Protein AF-A0A2V9DEB0-F1 (afdb_monomer_lite)

Sequence (103 aa):
MSKKRLQMPKFKSESEEADWWASPTGRAYVKQRSAEARSKGTKATGSGLVTKLSNKRSTQIAIRLPGTDLARARKIADRKGIGYQTLLKMLVHEGLAREARRR

pLDDT: mean 84.95, std 14.08, range [36.41, 98.06]

Secondary structure (DSSP, 8-state):
-----PPPPPPSSHHHHHHHHHSHHHHHHHHHHHHHHHHTT------HHHHHHHT-PPPP------HHHHHHHHHHHHHHTS-HHHHHHHHHHHHHHHHHTT-

Foldseek 3Di:
DDDPQDDDDDDPDPVSVVVCCVDPSVVVNVVVVCVVCVVVVNNVPDDPVVVVVVPDDDDDDDDDDDPVVLVVLVVVCVVVVHDSVVSVVVVVVVVVVVVVVVD

Structure (mmCIF, N/CA/C/O backbone):
data_AF-A0A2V9DEB0-F1
#
_entry.id   AF-A0A2V9DEB0-F1
#
loop_
_atom_site.group_PDB
_atom_site.id
_atom_site.type_symbol
_atom_site.label_atom_id
_atom_site.label_alt_id
_atom_site.label_comp_id
_atom_site.label_asym_id
_atom_site.label_entity_id
_atom_site.label_seq_id
_atom_site.pdbx_PDB_ins_code
_atom_site.Cartn_x
_atom_site.Cartn_y
_atom_site.Cartn_z
_atom_site.occupancy
_atom_site.B_iso_or_equiv
_atom_site.auth_seq_id
_atom_site.auth_comp_id
_atom_site.auth_asym_id
_atom_site.auth_atom_id
_atom_site.pdbx_PDB_model_num
ATOM 1 N N . MET A 1 1 ? -6.936 17.020 36.807 1.00 36.41 1 MET A N 1
ATOM 2 C CA . MET A 1 1 ? -8.326 16.714 36.392 1.00 36.41 1 MET A CA 1
ATOM 3 C C . MET A 1 1 ? -8.473 15.205 36.245 1.00 36.41 1 MET A C 1
ATOM 5 O O . MET A 1 1 ? -7.691 14.608 35.511 1.00 36.41 1 MET A O 1
ATOM 9 N N . SER A 1 2 ? -9.390 14.570 36.978 1.00 40.88 2 SER A N 1
ATOM 10 C CA . SER A 1 2 ? -9.590 13.117 36.912 1.00 40.88 2 SER A CA 1
ATOM 11 C C . SER A 1 2 ? -10.184 12.739 35.550 1.00 40.88 2 SER A C 1
ATOM 13 O O . SER A 1 2 ? -11.281 13.157 35.186 1.00 40.88 2 SER A O 1
ATOM 15 N N . LYS A 1 3 ? -9.445 11.967 34.745 1.00 55.72 3 LYS A N 1
ATOM 16 C CA . LYS A 1 3 ? -9.995 11.406 33.503 1.00 55.72 3 LYS A CA 1
ATOM 17 C C . LYS A 1 3 ? -11.015 10.338 33.900 1.00 55.72 3 LYS A C 1
ATOM 19 O O . LYS A 1 3 ? -10.614 9.274 34.373 1.00 55.72 3 LYS A O 1
ATOM 24 N N . LYS A 1 4 ? -12.317 10.611 33.737 1.00 61.53 4 LYS A N 1
ATOM 25 C CA . LYS A 1 4 ? -13.361 9.579 33.868 1.00 61.53 4 LYS A CA 1
ATOM 26 C C . LYS A 1 4 ? -12.978 8.409 32.960 1.00 61.53 4 LYS A C 1
ATOM 28 O O . LYS A 1 4 ? -12.788 8.592 31.760 1.00 61.53 4 LYS A O 1
ATOM 33 N N . ARG A 1 5 ? -12.811 7.219 33.540 1.00 66.25 5 ARG A N 1
ATOM 34 C CA . ARG A 1 5 ? -12.627 5.992 32.765 1.00 66.25 5 ARG A CA 1
ATOM 35 C C . ARG A 1 5 ? -13.962 5.600 32.168 1.00 66.25 5 ARG A C 1
ATOM 37 O O . ARG A 1 5 ? -14.882 5.295 32.923 1.00 66.25 5 ARG A O 1
ATOM 44 N N . LE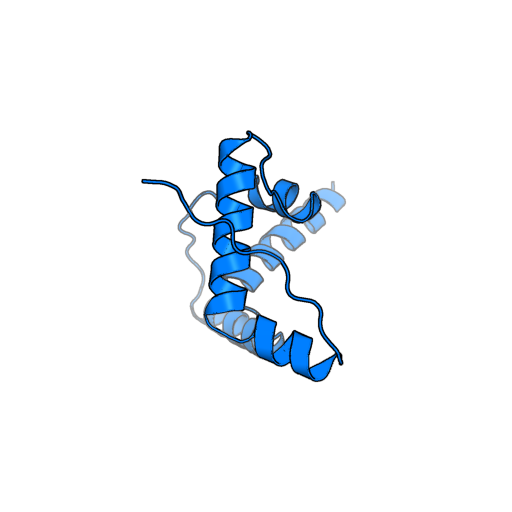U A 1 6 ? -14.073 5.634 30.839 1.00 75.81 6 LEU A N 1
ATOM 45 C CA . LEU A 1 6 ? -15.215 5.019 30.178 1.00 75.81 6 LEU A CA 1
ATOM 46 C C . LEU A 1 6 ? -15.194 3.520 30.510 1.00 75.81 6 LEU A C 1
ATOM 48 O O . LEU A 1 6 ? -14.192 2.838 30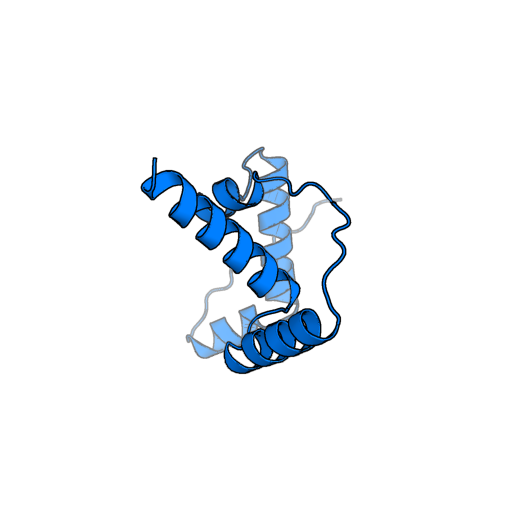.289 1.00 75.81 6 LEU A O 1
ATOM 52 N N . GLN A 1 7 ? -16.283 3.036 31.100 1.00 79.06 7 GLN A N 1
ATOM 53 C CA . GLN A 1 7 ? -16.479 1.626 31.426 1.00 79.06 7 GLN A CA 1
ATOM 54 C C . GLN A 1 7 ? -17.200 0.930 30.275 1.00 79.06 7 GLN A C 1
ATOM 56 O O . GLN A 1 7 ? -17.984 1.563 29.567 1.00 79.06 7 GLN A O 1
ATOM 61 N N . MET A 1 8 ? -16.916 -0.360 30.087 1.00 84.06 8 MET A N 1
ATOM 62 C CA . MET A 1 8 ? -17.615 -1.164 29.086 1.00 84.06 8 MET A CA 1
ATOM 63 C C . MET A 1 8 ? -19.089 -1.314 29.506 1.00 84.06 8 MET A C 1
ATOM 65 O O . MET A 1 8 ? -19.328 -1.723 30.648 1.00 84.06 8 MET A O 1
ATOM 69 N N . PRO A 1 9 ? -20.067 -0.986 28.643 1.00 86.38 9 PRO A N 1
ATOM 70 C CA . PRO A 1 9 ? -21.475 -1.239 28.928 1.00 86.38 9 PRO A CA 1
ATOM 71 C C . PRO A 1 9 ? -21.766 -2.743 28.959 1.00 86.38 9 PRO A C 1
ATOM 73 O O . PRO A 1 9 ? -21.006 -3.548 28.424 1.00 86.38 9 PRO A O 1
ATOM 76 N N . LYS A 1 10 ? -22.894 -3.127 29.559 1.00 90.31 10 LYS A N 1
ATOM 77 C CA . LYS A 1 10 ? -23.477 -4.456 29.346 1.00 90.31 10 LYS A CA 1
ATOM 78 C C . LYS A 1 10 ? -24.500 -4.343 28.221 1.00 90.31 10 LYS A C 1
ATOM 80 O O . LYS A 1 10 ? -25.448 -3.577 28.368 1.00 90.31 10 LYS A O 1
ATOM 85 N N . PHE A 1 11 ? -24.299 -5.088 27.141 1.00 92.00 11 PHE A N 1
ATOM 86 C CA . PHE A 1 11 ? -25.219 -5.123 26.006 1.00 92.00 11 PHE A CA 1
ATOM 87 C C . PHE A 1 11 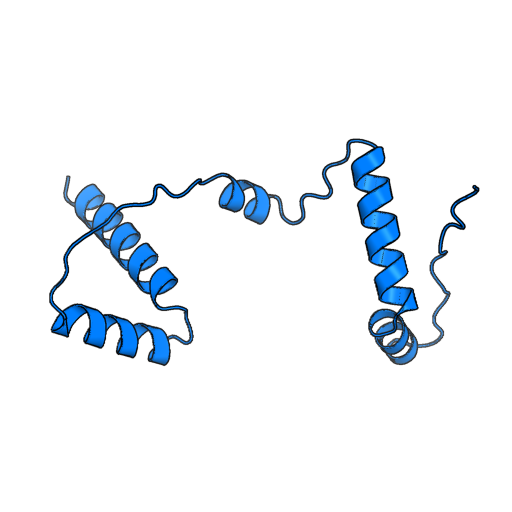? -26.273 -6.209 26.210 1.00 92.00 11 PHE A C 1
ATOM 89 O O . PHE A 1 11 ? -25.979 -7.274 26.756 1.00 92.00 11 PHE A O 1
ATOM 96 N N . LYS A 1 12 ? -27.506 -5.933 25.789 1.00 88.88 12 LYS A N 1
ATOM 97 C CA . LYS A 1 12 ? -28.616 -6.893 25.808 1.00 88.88 12 LYS A CA 1
ATOM 98 C C . LYS A 1 12 ? -28.713 -7.681 24.499 1.00 88.88 12 LYS A C 1
ATOM 100 O O . LYS A 1 12 ? -29.368 -8.717 24.476 1.00 88.88 12 LYS A O 1
ATOM 105 N N . SER A 1 13 ? -28.088 -7.193 23.423 1.00 93.81 13 SER A N 1
ATOM 106 C CA . SER A 1 13 ? -28.063 -7.824 22.097 1.00 93.81 13 SER A CA 1
ATOM 107 C C . SER A 1 13 ? -26.808 -7.442 21.303 1.00 93.81 13 SER A C 1
ATOM 109 O O . SER A 1 13 ? -26.177 -6.425 21.592 1.00 93.81 13 SER A O 1
ATOM 111 N N . GLU A 1 14 ? -26.482 -8.221 20.269 1.00 90.75 14 GLU A N 1
ATOM 112 C CA . GLU A 1 14 ? -25.357 -7.934 19.362 1.00 90.75 14 GLU A CA 1
ATOM 113 C C . GLU A 1 14 ? -25.558 -6.640 18.556 1.00 90.75 14 GLU A C 1
ATOM 115 O O . GLU A 1 14 ? -24.603 -5.912 18.296 1.00 90.75 14 GLU A O 1
ATOM 120 N N . SER A 1 15 ? -26.800 -6.311 18.184 1.00 93.19 15 SER A N 1
ATOM 121 C CA . SER A 1 15 ? -27.103 -5.076 17.451 1.00 93.19 15 SER A CA 1
ATOM 122 C C . SER A 1 15 ? -26.832 -3.831 18.297 1.00 93.19 15 SER A C 1
ATOM 124 O O . SER A 1 15 ? -26.214 -2.885 17.819 1.00 93.19 15 SER A O 1
ATOM 126 N N . GLU A 1 16 ? -27.214 -3.862 19.577 1.00 93.25 16 GLU A N 1
ATOM 127 C CA . GLU A 1 16 ? -26.925 -2.778 20.526 1.00 93.25 16 GLU A CA 1
ATOM 128 C C . GLU A 1 16 ? -25.413 -2.586 20.719 1.00 93.25 16 GLU A C 1
ATOM 130 O O . GLU A 1 16 ? -24.925 -1.457 20.794 1.00 93.25 16 GLU A O 1
ATOM 135 N N . GLU A 1 17 ? -24.660 -3.686 20.763 1.00 92.50 17 GLU A N 1
ATOM 136 C CA . GLU A 1 17 ? -23.202 -3.638 20.799 1.00 92.50 17 GLU A CA 1
ATOM 137 C C . GLU A 1 17 ? -22.629 -2.975 19.535 1.00 92.50 17 GLU A C 1
ATOM 139 O O . GLU A 1 17 ? -21.786 -2.078 19.633 1.00 92.50 17 GLU A O 1
ATOM 144 N N . ALA A 1 18 ? -23.099 -3.373 18.350 1.00 92.06 18 ALA A N 1
ATOM 145 C CA . ALA A 1 18 ? -22.645 -2.815 17.079 1.00 92.06 18 ALA A CA 1
ATOM 146 C C . ALA A 1 18 ? -22.921 -1.304 16.978 1.00 92.06 18 ALA A C 1
ATOM 148 O O . ALA A 1 18 ? -22.018 -0.531 16.636 1.00 92.06 18 ALA A O 1
ATOM 149 N N . ASP A 1 19 ? -24.130 -0.874 17.345 1.00 95.06 19 ASP A N 1
ATOM 150 C CA . ASP A 1 19 ? -24.517 0.538 17.366 1.00 95.06 19 ASP A CA 1
ATOM 151 C C . ASP A 1 19 ? -23.660 1.335 18.354 1.00 95.06 19 ASP A C 1
ATOM 153 O O . ASP A 1 19 ? -23.193 2.443 18.057 1.00 95.06 19 ASP A O 1
ATOM 157 N N . TRP A 1 20 ? -23.371 0.752 19.519 1.00 94.25 20 TRP A N 1
ATOM 158 C CA . TRP A 1 20 ? -22.488 1.372 20.495 1.00 94.25 20 TRP A CA 1
ATOM 159 C C . TRP A 1 20 ? -21.054 1.511 19.971 1.00 94.25 20 TRP A C 1
ATOM 161 O O . TRP A 1 20 ? -20.461 2.586 20.116 1.00 94.25 20 TRP A O 1
ATOM 171 N N . TRP A 1 21 ? -20.499 0.496 19.300 1.00 93.06 21 TRP A N 1
ATOM 172 C CA . TRP A 1 21 ? -19.180 0.585 18.660 1.00 93.06 21 TRP A CA 1
ATOM 173 C C . TRP A 1 21 ? -19.133 1.646 17.552 1.00 93.06 21 TRP A C 1
ATOM 175 O O . TRP A 1 21 ? -18.134 2.365 17.426 1.00 93.06 21 TRP A O 1
ATOM 185 N N . ALA A 1 22 ? -20.216 1.791 16.784 1.00 92.62 22 ALA A N 1
ATOM 186 C CA . ALA A 1 22 ? -20.357 2.803 15.737 1.00 92.62 22 ALA A CA 1
ATOM 187 C C . ALA A 1 22 ? -20.583 4.226 16.285 1.00 92.62 22 ALA A C 1
ATOM 189 O O . ALA A 1 22 ? -20.420 5.214 15.559 1.00 92.62 22 ALA A O 1
ATOM 190 N N . SER A 1 23 ? -20.919 4.370 17.565 1.00 92.62 23 SER A N 1
ATOM 191 C CA . SER A 1 23 ? -21.202 5.659 18.195 1.00 92.62 23 SER A CA 1
ATOM 192 C C . SER A 1 23 ? -19.932 6.460 18.567 1.00 92.62 23 SER A C 1
ATOM 194 O O . SER A 1 23 ? -18.815 5.927 18.635 1.00 92.62 23 SER A O 1
ATOM 196 N N . PRO A 1 24 ? -20.055 7.774 18.857 1.00 91.38 24 PRO A N 1
ATOM 197 C CA . PRO A 1 24 ? -18.948 8.575 19.382 1.00 91.38 24 PRO A CA 1
ATOM 198 C C . PRO A 1 24 ? -18.370 8.057 20.709 1.00 91.38 24 PRO A C 1
ATOM 200 O O . PRO A 1 24 ? -17.169 8.209 20.946 1.00 91.38 24 PRO A O 1
ATOM 203 N N . THR A 1 25 ? -19.192 7.443 21.567 1.00 88.38 25 THR A N 1
ATOM 204 C CA . THR A 1 25 ? -18.765 6.930 22.878 1.00 88.38 25 THR A CA 1
ATOM 205 C C . THR A 1 25 ? -17.920 5.667 22.732 1.00 88.38 25 THR A C 1
ATOM 207 O O . THR A 1 25 ? -16.856 5.591 23.351 1.00 88.38 25 THR A O 1
ATOM 210 N N . GLY A 1 26 ? -18.297 4.746 21.837 1.00 89.62 26 GLY A N 1
ATOM 211 C CA . GLY A 1 26 ? -17.476 3.584 21.473 1.00 89.62 26 GLY A CA 1
ATOM 212 C C . GLY A 1 26 ? -16.107 3.997 20.923 1.00 89.62 26 GLY A C 1
ATOM 213 O O . GLY A 1 26 ? -15.061 3.532 21.389 1.00 89.62 26 GLY A O 1
ATOM 214 N N . ARG A 1 27 ? -16.072 4.990 20.020 1.00 90.25 27 ARG A N 1
ATOM 215 C CA . ARG A 1 27 ? -14.806 5.568 19.521 1.00 90.25 27 ARG A CA 1
ATOM 216 C C . ARG A 1 27 ? -13.952 6.186 20.633 1.00 90.25 27 ARG A C 1
ATOM 218 O O . ARG A 1 27 ? -12.726 6.038 20.620 1.00 90.25 27 ARG A O 1
ATOM 225 N N . ALA A 1 28 ? -14.569 6.892 21.581 1.00 89.06 28 ALA A N 1
ATOM 226 C CA . ALA A 1 28 ? -13.867 7.497 22.713 1.00 89.06 28 ALA A CA 1
ATOM 227 C C . ALA A 1 28 ? -13.272 6.437 23.656 1.00 89.06 2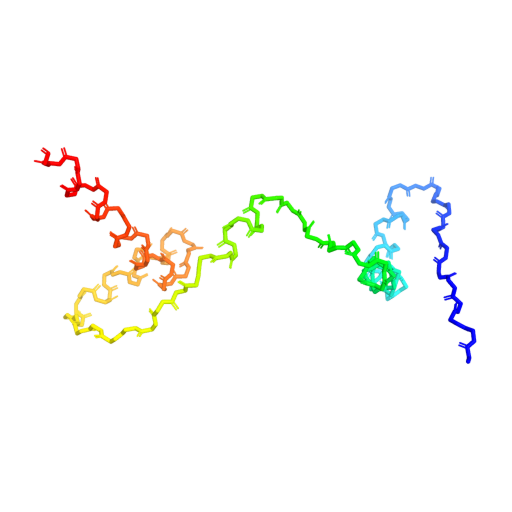8 ALA A C 1
ATOM 229 O O . ALA A 1 28 ? -12.132 6.589 24.101 1.00 89.06 28 ALA A O 1
ATOM 230 N N . TYR A 1 29 ? -13.994 5.337 23.891 1.00 89.69 29 TYR A N 1
ATOM 231 C CA . TYR A 1 29 ? -13.526 4.207 24.693 1.00 89.69 29 TYR A CA 1
ATOM 232 C C . TYR A 1 29 ? -12.248 3.579 24.116 1.00 89.69 29 TYR A C 1
ATOM 234 O O . TYR A 1 29 ? -11.252 3.436 24.830 1.00 89.69 29 TYR A O 1
ATOM 242 N N . VAL A 1 30 ? -12.217 3.290 22.808 1.00 86.94 30 VAL A N 1
ATOM 243 C CA . VAL A 1 30 ? -11.025 2.729 22.138 1.00 86.94 30 VAL A CA 1
ATOM 244 C C . VAL A 1 30 ? -9.825 3.674 22.245 1.00 86.94 30 VAL A C 1
ATOM 246 O O . VAL A 1 30 ? -8.715 3.243 22.573 1.00 86.94 30 VAL A O 1
ATOM 249 N N . LYS A 1 31 ? -10.035 4.980 22.024 1.00 85.38 31 LYS A N 1
ATOM 250 C CA . LYS A 1 31 ? -8.972 5.993 22.156 1.00 85.38 31 LYS A CA 1
ATOM 251 C C . LYS A 1 31 ? -8.410 6.047 23.574 1.00 85.38 31 LYS A C 1
ATOM 253 O O . LYS A 1 31 ? -7.190 6.079 23.740 1.00 85.38 31 LYS A O 1
ATOM 258 N N . GLN A 1 32 ? -9.276 6.023 24.586 1.00 85.75 32 GLN A N 1
ATOM 259 C CA . GLN A 1 32 ? -8.850 6.004 25.981 1.00 85.75 32 GLN A CA 1
ATOM 260 C C . GLN A 1 32 ? -8.023 4.753 26.301 1.00 85.75 32 GLN A C 1
ATOM 262 O O . GLN A 1 32 ? -6.930 4.876 26.852 1.00 85.75 32 GLN A O 1
ATOM 267 N N . ARG A 1 33 ? -8.491 3.563 25.909 1.00 82.44 33 ARG A N 1
ATOM 268 C CA . ARG A 1 33 ? -7.769 2.302 26.145 1.00 82.44 33 ARG A CA 1
ATOM 269 C C . ARG A 1 33 ? -6.407 2.273 25.451 1.00 82.44 33 ARG A C 1
ATOM 271 O O . ARG A 1 33 ? -5.422 1.853 26.054 1.00 82.44 33 ARG A O 1
ATOM 278 N N . SER A 1 34 ? -6.326 2.785 24.222 1.00 77.81 34 SER A N 1
ATOM 279 C CA . SER A 1 34 ? -5.061 2.925 23.491 1.00 77.81 34 SER A CA 1
ATOM 280 C C . SER A 1 34 ? -4.081 3.875 24.197 1.00 77.81 34 SER A C 1
ATOM 282 O O . SER A 1 34 ? -2.888 3.578 24.301 1.00 77.81 34 SER A O 1
ATOM 284 N N . ALA A 1 35 ? -4.574 4.999 24.728 1.00 81.56 35 ALA A N 1
ATOM 285 C CA . ALA A 1 35 ? -3.762 5.948 25.486 1.00 81.56 35 ALA A CA 1
ATOM 286 C C . ALA A 1 35 ? -3.266 5.360 26.820 1.00 81.56 35 ALA A C 1
ATOM 288 O O . ALA A 1 35 ? -2.100 5.535 27.172 1.00 81.56 35 ALA A O 1
ATOM 289 N N . GLU A 1 36 ? -4.122 4.624 27.534 1.00 80.19 36 GLU A N 1
ATOM 290 C CA . GLU A 1 36 ? -3.758 3.926 28.772 1.00 80.19 36 GLU A CA 1
ATOM 291 C C . GLU A 1 36 ? -2.687 2.855 28.522 1.00 80.19 36 GLU A C 1
ATOM 293 O O . GLU A 1 36 ? -1.697 2.805 29.252 1.00 80.19 36 GLU A O 1
ATOM 298 N N . ALA A 1 37 ? -2.822 2.053 27.460 1.00 72.62 37 ALA A N 1
ATOM 299 C CA . ALA A 1 37 ? -1.807 1.072 27.071 1.00 72.62 37 ALA A CA 1
ATOM 300 C C . ALA A 1 37 ? -0.453 1.740 26.780 1.00 72.62 37 ALA A C 1
ATOM 302 O O . ALA A 1 37 ? 0.566 1.333 27.340 1.00 72.62 37 ALA A O 1
ATOM 303 N N . ARG A 1 38 ? -0.452 2.839 26.007 1.00 71.38 38 ARG A N 1
ATOM 304 C CA . ARG A 1 38 ? 0.757 3.644 25.756 1.00 71.38 38 ARG A CA 1
ATOM 305 C C . ARG A 1 38 ? 1.401 4.159 27.042 1.00 71.38 38 ARG A C 1
ATOM 307 O O . ARG A 1 38 ? 2.616 4.059 27.173 1.00 71.38 38 ARG A O 1
ATOM 314 N N . SER A 1 39 ? 0.615 4.685 27.987 1.00 73.56 39 SER A N 1
ATOM 315 C CA . SER A 1 39 ? 1.150 5.194 29.262 1.00 73.56 39 SER A CA 1
ATOM 316 C C . SER A 1 39 ? 1.765 4.108 30.146 1.00 73.56 39 SER A C 1
ATOM 318 O O . SER A 1 39 ? 2.671 4.395 30.918 1.00 73.56 39 SER A O 1
ATOM 320 N N . LYS A 1 40 ? 1.315 2.856 30.007 1.00 72.00 40 LYS A N 1
ATOM 321 C CA . LYS A 1 40 ? 1.844 1.699 30.740 1.00 72.00 40 LYS A CA 1
ATOM 322 C C . LYS A 1 40 ? 3.073 1.074 30.069 1.00 72.00 40 LYS A C 1
ATOM 324 O O . LYS A 1 40 ? 3.496 -0.007 30.461 1.00 72.00 40 LYS A O 1
ATOM 329 N N . GLY A 1 41 ? 3.613 1.697 29.017 1.00 60.38 41 GLY A N 1
ATOM 330 C CA . GLY A 1 41 ? 4.740 1.163 28.245 1.00 60.38 41 GLY A CA 1
ATOM 331 C C . GLY A 1 41 ? 4.392 -0.072 27.406 1.00 60.38 41 GLY A C 1
ATOM 332 O O . GLY A 1 41 ? 5.217 -0.543 26.623 1.00 60.38 41 GLY A O 1
ATOM 333 N N . THR A 1 42 ? 3.160 -0.576 27.501 1.00 60.22 42 THR A N 1
ATOM 334 C CA . THR A 1 42 ? 2.653 -1.628 26.632 1.00 60.22 42 THR A CA 1
ATOM 335 C C . THR A 1 42 ? 2.407 -0.997 25.270 1.00 60.22 42 THR A C 1
ATOM 337 O O . THR A 1 42 ? 1.409 -0.307 25.047 1.00 60.22 42 THR A O 1
ATOM 340 N N . LYS A 1 43 ? 3.334 -1.198 24.328 1.00 59.31 43 LYS A N 1
ATOM 341 C CA . LYS A 1 43 ? 3.034 -0.908 22.929 1.00 59.31 43 LYS A CA 1
ATOM 342 C C . LYS A 1 43 ? 1.811 -1.756 22.596 1.00 59.31 43 LYS A C 1
ATOM 344 O O . LYS A 1 43 ? 1.912 -2.974 22.514 1.00 59.31 43 LYS A O 1
ATOM 349 N N . ALA A 1 44 ? 0.656 -1.121 22.417 1.00 55.75 44 ALA A N 1
ATOM 350 C CA . ALA A 1 44 ? -0.483 -1.720 21.734 1.00 55.75 44 ALA A CA 1
ATOM 351 C C . ALA A 1 44 ? -0.112 -1.868 20.249 1.00 55.75 44 ALA A C 1
ATOM 353 O O . ALA A 1 44 ? -0.711 -1.272 19.360 1.00 55.75 44 ALA A O 1
ATOM 354 N N . THR A 1 45 ? 0.983 -2.572 19.983 1.00 56.19 45 THR A N 1
ATOM 355 C CA . THR A 1 45 ? 1.279 -3.134 18.685 1.00 56.19 45 THR A CA 1
ATOM 356 C C . THR A 1 45 ? 0.174 -4.139 18.458 1.00 56.19 45 THR A C 1
ATOM 358 O O . THR A 1 45 ? -0.036 -5.000 19.308 1.00 56.19 45 THR A O 1
ATOM 361 N N . GLY A 1 46 ? -0.587 -3.963 17.379 1.00 64.00 46 GLY A N 1
ATOM 362 C CA . GLY A 1 46 ? -1.578 -4.941 16.953 1.00 64.00 46 GLY A CA 1
ATOM 363 C C . GLY A 1 46 ? -0.900 -6.269 16.611 1.00 64.00 46 GLY A C 1
ATOM 364 O O . GLY A 1 46 ? -0.027 -6.757 17.322 1.00 64.00 46 GLY A O 1
ATOM 365 N N . SER A 1 47 ? -1.250 -6.873 15.482 1.00 73.19 47 SER A N 1
ATOM 366 C CA . SER A 1 47 ? -0.582 -8.111 15.075 1.00 73.19 47 SER A CA 1
ATOM 367 C C . SER A 1 47 ? 0.953 -7.967 15.080 1.00 73.19 47 SER A C 1
ATOM 369 O O . SER A 1 47 ? 1.521 -7.016 14.528 1.00 73.19 47 SER A O 1
ATOM 371 N N . GLY A 1 48 ? 1.646 -8.936 15.688 1.00 70.75 48 GLY A N 1
ATOM 372 C CA . GLY A 1 48 ? 3.108 -9.011 15.653 1.00 70.75 48 GLY A CA 1
ATOM 373 C C . GLY A 1 48 ? 3.647 -9.042 14.217 1.00 70.75 48 GLY A C 1
ATOM 374 O O . GLY A 1 48 ? 4.725 -8.516 13.950 1.00 70.75 48 GLY A O 1
ATOM 375 N N . LEU A 1 49 ? 2.861 -9.565 13.269 1.00 68.12 49 LEU A N 1
ATOM 376 C CA . LEU A 1 49 ? 3.162 -9.525 11.838 1.00 68.12 49 LEU A CA 1
ATOM 377 C C . LEU A 1 49 ? 3.103 -8.100 11.275 1.00 68.12 49 LEU A C 1
ATOM 379 O O . LEU A 1 49 ? 4.014 -7.704 10.551 1.00 68.12 49 LEU A O 1
ATOM 383 N N . VAL A 1 50 ? 2.101 -7.302 11.660 1.00 69.31 50 VAL A N 1
ATOM 384 C CA . VAL A 1 50 ? 2.011 -5.880 11.274 1.00 69.31 50 VAL A CA 1
ATOM 385 C C . VAL A 1 50 ? 3.221 -5.115 11.800 1.00 69.31 50 VAL A C 1
ATOM 387 O O . VAL A 1 50 ? 3.819 -4.344 11.059 1.00 69.31 50 VAL A O 1
ATOM 390 N N . THR A 1 51 ? 3.644 -5.400 13.032 1.00 68.75 51 THR A N 1
ATOM 391 C CA . THR A 1 51 ? 4.836 -4.785 13.640 1.00 68.75 51 THR A CA 1
ATOM 392 C C . THR A 1 51 ? 6.124 -5.165 12.902 1.00 68.75 51 THR A C 1
ATOM 394 O O . THR A 1 51 ? 6.970 -4.317 12.619 1.00 68.75 51 THR A O 1
ATOM 397 N N . LYS A 1 52 ? 6.279 -6.446 12.542 1.00 68.56 52 LYS A N 1
ATOM 398 C CA . LYS A 1 52 ? 7.425 -6.922 11.750 1.00 68.56 52 LYS A CA 1
ATOM 399 C C . LYS A 1 52 ? 7.441 -6.310 10.347 1.00 68.56 52 LYS A C 1
ATOM 401 O O . LYS A 1 52 ? 8.514 -5.997 9.835 1.00 68.56 52 LYS A O 1
ATOM 406 N N . LEU A 1 53 ? 6.271 -6.107 9.740 1.00 67.88 53 LEU A N 1
ATOM 407 C CA . LEU A 1 53 ? 6.148 -5.507 8.414 1.00 67.88 53 LEU A CA 1
ATOM 408 C C . LEU A 1 53 ? 6.379 -3.988 8.440 1.00 67.88 53 LEU A C 1
ATOM 410 O O . LEU A 1 53 ? 7.036 -3.462 7.544 1.00 67.88 53 LEU A O 1
ATOM 414 N N . SER A 1 54 ? 5.922 -3.292 9.487 1.00 64.38 54 SER A N 1
ATOM 415 C CA . SER A 1 54 ? 6.095 -1.841 9.644 1.00 64.38 54 SER A CA 1
ATOM 416 C C . SER A 1 54 ? 7.546 -1.416 9.869 1.00 64.38 54 SER A C 1
ATOM 418 O O . SER A 1 54 ? 7.898 -0.270 9.606 1.00 64.38 54 SER A O 1
ATOM 420 N N . ASN A 1 55 ? 8.406 -2.327 10.332 1.00 61.16 55 ASN A N 1
ATOM 421 C CA . ASN A 1 55 ? 9.814 -2.027 10.602 1.00 61.16 55 ASN A CA 1
ATOM 422 C C . ASN A 1 55 ? 10.688 -1.965 9.336 1.00 61.16 55 ASN A C 1
ATOM 424 O O . ASN A 1 55 ? 11.847 -1.555 9.414 1.00 61.16 55 ASN A O 1
ATOM 428 N N . LYS A 1 56 ? 10.159 -2.332 8.161 1.00 69.69 56 LYS A N 1
ATOM 429 C CA . LYS A 1 56 ? 10.886 -2.232 6.889 1.00 69.69 56 LYS A CA 1
ATOM 430 C C . LYS A 1 56 ? 10.765 -0.816 6.324 1.00 69.69 56 LYS A C 1
ATOM 432 O O . LYS A 1 56 ? 9.857 -0.517 5.549 1.00 69.69 56 LYS A O 1
ATOM 437 N N . ARG A 1 57 ? 11.680 0.074 6.722 1.00 76.00 57 ARG A N 1
ATOM 438 C CA . ARG A 1 57 ? 11.754 1.429 6.149 1.00 76.00 57 ARG A CA 1
ATOM 439 C C . ARG A 1 57 ? 12.031 1.334 4.648 1.00 76.00 57 ARG A C 1
ATOM 441 O O . ARG A 1 57 ? 12.929 0.613 4.226 1.00 76.00 57 ARG A O 1
ATOM 448 N N . SER A 1 58 ? 11.243 2.050 3.851 1.00 81.62 58 SER A N 1
ATOM 449 C CA . SER A 1 58 ? 11.486 2.190 2.414 1.00 81.62 58 SER A CA 1
ATOM 450 C C . SER A 1 58 ? 12.440 3.357 2.172 1.00 81.62 58 SER A C 1
ATOM 452 O O . SER A 1 58 ? 12.233 4.431 2.732 1.00 81.62 58 SER A O 1
ATOM 454 N N . THR A 1 59 ? 13.441 3.168 1.316 1.00 88.38 59 THR A N 1
ATOM 455 C CA . THR A 1 59 ? 14.275 4.266 0.810 1.00 88.38 59 THR A CA 1
ATOM 456 C C . THR A 1 59 ? 13.595 4.887 -0.404 1.00 88.38 59 THR A C 1
ATOM 458 O O . THR A 1 59 ? 13.179 4.169 -1.316 1.00 88.38 59 THR A O 1
ATOM 461 N N . GLN A 1 60 ? 13.462 6.213 -0.421 1.00 89.81 60 GLN A N 1
ATOM 462 C CA . GLN A 1 60 ? 12.940 6.926 -1.582 1.00 89.81 60 GLN A CA 1
ATOM 463 C C . GLN A 1 60 ? 14.019 6.999 -2.662 1.00 89.81 60 GLN A C 1
ATOM 465 O O . GLN A 1 60 ? 15.114 7.498 -2.422 1.00 89.81 60 GLN A O 1
ATOM 470 N N . ILE A 1 61 ? 13.691 6.504 -3.851 1.00 92.00 61 ILE A N 1
ATOM 471 C CA . ILE A 1 61 ? 14.559 6.533 -5.027 1.00 92.00 61 ILE A CA 1
ATOM 472 C C . ILE A 1 61 ? 13.769 7.063 -6.222 1.00 92.00 61 ILE A C 1
ATOM 474 O O . ILE A 1 61 ? 12.557 6.854 -6.310 1.00 92.00 61 ILE A O 1
ATOM 478 N N . ALA A 1 62 ? 14.452 7.733 -7.147 1.00 93.81 62 ALA A N 1
ATOM 479 C CA . ALA A 1 62 ? 13.892 8.120 -8.436 1.00 93.81 62 ALA A CA 1
ATOM 480 C C . ALA A 1 62 ? 14.411 7.160 -9.514 1.00 93.81 62 ALA A C 1
ATOM 482 O O . ALA A 1 62 ? 15.618 7.024 -9.692 1.00 93.81 62 ALA A O 1
ATOM 483 N N . ILE A 1 63 ? 13.502 6.497 -10.229 1.00 91.69 63 ILE A N 1
ATOM 484 C CA . ILE A 1 63 ? 13.820 5.623 -11.366 1.00 91.69 63 ILE A CA 1
ATOM 485 C C . ILE A 1 63 ? 13.076 6.165 -12.584 1.00 91.69 63 ILE A C 1
ATOM 487 O O . ILE A 1 63 ? 11.882 6.457 -12.502 1.00 91.69 63 ILE A O 1
ATOM 491 N N . ARG A 1 64 ? 13.772 6.293 -13.717 1.00 95.81 64 ARG A N 1
ATOM 492 C CA . ARG A 1 64 ? 13.145 6.629 -14.999 1.00 95.81 64 ARG A CA 1
ATOM 493 C C . ARG A 1 64 ? 12.617 5.356 -15.647 1.00 95.81 64 ARG A C 1
ATOM 495 O O . ARG A 1 64 ? 13.354 4.387 -15.786 1.00 95.81 64 ARG A O 1
ATOM 502 N N . LEU A 1 65 ? 11.353 5.377 -16.049 1.00 94.31 65 LEU A N 1
ATOM 503 C CA . LEU A 1 65 ? 10.695 4.286 -16.760 1.00 94.31 65 LEU A CA 1
ATOM 504 C C . LEU A 1 65 ? 9.985 4.852 -17.994 1.00 94.31 65 LEU A C 1
ATOM 506 O O . LEU A 1 65 ? 9.497 5.987 -17.932 1.00 94.31 65 LEU A O 1
ATOM 510 N N . PRO A 1 66 ? 9.888 4.088 -19.094 1.00 97.62 66 PRO A N 1
ATOM 511 C CA . PRO A 1 66 ? 9.089 4.481 -20.247 1.00 97.62 66 PRO A CA 1
ATOM 512 C C . PRO A 1 66 ? 7.630 4.749 -19.857 1.00 97.62 66 PRO A C 1
ATOM 514 O O . PRO A 1 66 ? 7.025 3.991 -19.096 1.00 97.62 66 PRO A O 1
ATOM 517 N N . GLY A 1 67 ? 7.029 5.804 -20.414 1.00 97.06 67 GLY A N 1
ATOM 518 C CA . GLY A 1 67 ? 5.633 6.161 -20.126 1.00 97.06 67 GLY A CA 1
ATOM 519 C C . GLY A 1 67 ? 4.635 5.049 -20.471 1.00 97.06 67 GLY A C 1
ATOM 520 O O . GLY A 1 67 ? 3.644 4.852 -19.768 1.00 97.06 67 GLY A O 1
ATOM 521 N N . THR A 1 68 ? 4.934 4.266 -21.508 1.00 97.62 68 THR A N 1
ATOM 522 C CA . THR A 1 68 ? 4.160 3.087 -21.920 1.00 97.62 68 THR A CA 1
ATOM 523 C C . THR A 1 68 ? 4.119 2.005 -20.839 1.00 97.62 68 THR A C 1
ATOM 525 O O . THR A 1 68 ? 3.064 1.412 -20.600 1.00 97.62 68 THR A O 1
ATOM 528 N N . ASP A 1 69 ? 5.229 1.787 -20.133 1.00 96.44 69 ASP A N 1
ATOM 529 C CA . ASP A 1 69 ? 5.315 0.813 -19.044 1.00 96.44 69 ASP A CA 1
ATOM 530 C C . ASP A 1 69 ? 4.578 1.303 -17.798 1.00 96.44 69 ASP A C 1
ATOM 532 O O . ASP A 1 69 ? 3.854 0.527 -17.169 1.00 96.44 69 ASP A O 1
ATOM 536 N N . LEU A 1 70 ? 4.676 2.601 -17.484 1.00 96.12 70 LEU A N 1
ATOM 537 C CA . LEU A 1 70 ? 3.906 3.224 -16.401 1.00 96.12 70 LEU A CA 1
ATOM 538 C C . LEU A 1 70 ? 2.394 3.057 -16.642 1.00 96.12 70 LEU A C 1
ATOM 540 O O . LEU A 1 70 ? 1.658 2.644 -15.742 1.00 96.12 70 LEU A O 1
ATOM 544 N N . ALA A 1 71 ? 1.934 3.306 -17.873 1.00 97.44 71 ALA A N 1
ATOM 545 C CA . ALA A 1 71 ? 0.534 3.133 -18.259 1.00 97.44 71 ALA A CA 1
ATOM 546 C C . ALA A 1 71 ? 0.079 1.667 -18.152 1.00 97.44 71 ALA A C 1
ATOM 548 O O . ALA A 1 71 ? -1.016 1.381 -17.658 1.00 97.44 71 ALA A O 1
ATOM 549 N N . ARG A 1 72 ? 0.927 0.718 -18.568 1.00 97.44 72 ARG A N 1
ATOM 550 C CA . ARG A 1 72 ? 0.648 -0.720 -18.436 1.00 97.44 72 ARG A CA 1
ATOM 551 C C . ARG A 1 72 ? 0.558 -1.142 -16.972 1.00 97.44 72 ARG A C 1
ATOM 553 O O . ARG A 1 72 ? -0.390 -1.830 -16.596 1.00 97.44 72 ARG A O 1
ATOM 560 N N . ALA A 1 73 ? 1.506 -0.711 -16.144 1.00 96.88 73 ALA A N 1
ATOM 561 C CA . ALA A 1 73 ? 1.490 -0.975 -14.713 1.00 96.88 73 ALA A CA 1
ATOM 562 C C . ALA A 1 73 ? 0.223 -0.399 -14.064 1.00 96.88 73 ALA A C 1
ATOM 564 O O . ALA A 1 73 ? -0.425 -1.091 -13.282 1.00 96.88 73 ALA A O 1
ATOM 565 N N . ARG A 1 74 ? -0.216 0.805 -14.453 1.00 97.62 74 ARG A N 1
ATOM 566 C CA . ARG A 1 74 ? -1.471 1.371 -13.942 1.00 97.62 74 ARG A CA 1
ATOM 567 C C . ARG A 1 74 ? -2.681 0.484 -14.243 1.00 97.62 74 ARG A C 1
ATOM 569 O O . ARG A 1 74 ? -3.379 0.102 -13.310 1.00 97.62 74 ARG A O 1
ATOM 576 N N . LYS A 1 75 ? -2.851 0.049 -15.496 1.00 98.06 75 LYS A N 1
ATOM 577 C CA . LYS A 1 75 ? -3.940 -0.868 -15.886 1.00 98.06 75 LYS A CA 1
ATOM 578 C C . LYS A 1 75 ? -3.920 -2.182 -15.097 1.00 98.06 75 LYS A C 1
ATOM 580 O O . LYS A 1 75 ? -4.967 -2.707 -14.727 1.00 98.06 75 LYS A O 1
ATOM 585 N N . ILE A 1 76 ? -2.731 -2.734 -14.836 1.00 97.88 76 ILE A N 1
ATOM 586 C CA . ILE A 1 76 ? -2.588 -3.963 -14.040 1.00 97.88 76 ILE A CA 1
ATOM 587 C C . ILE A 1 76 ? -2.998 -3.721 -12.584 1.00 97.88 76 ILE A C 1
ATOM 589 O O . ILE A 1 76 ? -3.648 -4.586 -11.998 1.00 97.88 76 ILE A O 1
ATOM 593 N N . ALA A 1 77 ? -2.619 -2.577 -12.012 1.00 97.94 77 ALA A N 1
ATOM 594 C CA . ALA A 1 77 ? -2.943 -2.212 -10.637 1.00 97.94 77 ALA A CA 1
ATOM 595 C C . ALA A 1 77 ? -4.459 -2.052 -10.463 1.00 97.94 77 ALA A C 1
ATOM 597 O O . ALA A 1 77 ? -5.030 -2.667 -9.562 1.00 97.94 77 ALA A O 1
ATOM 598 N N . ASP A 1 78 ? -5.101 -1.340 -11.394 1.00 97.81 78 ASP A N 1
ATOM 599 C CA . ASP A 1 78 ? -6.548 -1.120 -11.401 1.00 97.81 78 ASP A CA 1
ATOM 600 C C . ASP A 1 78 ? -7.305 -2.458 -11.502 1.00 97.81 78 ASP A C 1
ATOM 602 O O . ASP A 1 78 ? -8.170 -2.745 -10.679 1.00 97.81 78 ASP A O 1
ATOM 606 N N . 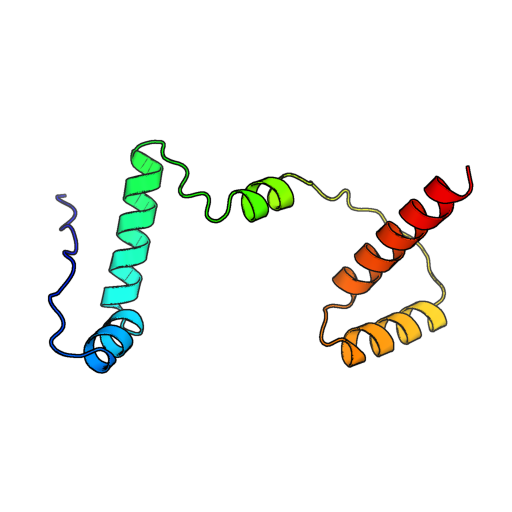ARG A 1 79 ? -6.902 -3.352 -12.420 1.00 97.75 79 ARG A N 1
ATOM 607 C CA . ARG A 1 79 ? -7.489 -4.703 -12.548 1.00 97.75 79 ARG A CA 1
ATOM 608 C C . ARG A 1 79 ? -7.316 -5.563 -11.290 1.00 97.75 79 ARG A C 1
ATOM 610 O O . ARG A 1 79 ? -8.140 -6.432 -11.028 1.00 97.75 79 ARG A O 1
ATOM 617 N N . LYS A 1 80 ? -6.232 -5.367 -10.536 1.00 96.38 80 LYS A N 1
ATOM 618 C CA . LYS A 1 80 ? -5.963 -6.084 -9.279 1.00 96.38 80 LYS A CA 1
ATOM 619 C C . LYS A 1 80 ? -6.622 -5.425 -8.062 1.00 96.38 80 LYS A C 1
ATOM 621 O O . LYS A 1 80 ? -6.526 -5.987 -6.976 1.00 96.38 80 LYS A O 1
ATOM 626 N N . GLY A 1 81 ? -7.236 -4.249 -8.212 1.00 96.69 81 GLY A N 1
ATOM 627 C CA . GLY A 1 81 ? -7.796 -3.487 -7.095 1.00 96.69 81 GLY A CA 1
ATOM 628 C C . GLY A 1 81 ? -6.742 -3.008 -6.091 1.00 96.69 81 GLY A C 1
ATOM 629 O O . GLY A 1 81 ? -7.050 -2.835 -4.915 1.00 96.69 81 GLY A O 1
ATOM 630 N N . ILE A 1 82 ? -5.488 -2.821 -6.522 1.00 97.00 82 ILE A N 1
ATOM 631 C CA . ILE A 1 82 ? -4.386 -2.375 -5.655 1.00 97.00 82 ILE A CA 1
ATOM 632 C C . ILE A 1 82 ? -3.815 -1.040 -6.125 1.00 97.00 82 ILE A C 1
ATOM 634 O O . ILE A 1 82 ? -3.888 -0.679 -7.295 1.00 97.00 82 ILE A O 1
ATOM 638 N N . GLY A 1 83 ? -3.182 -0.308 -5.208 1.00 94.81 83 GLY A N 1
ATOM 639 C CA . GLY A 1 83 ? -2.513 0.945 -5.541 1.00 94.81 83 GLY A CA 1
ATOM 640 C C . GLY A 1 83 ? -1.354 0.755 -6.526 1.00 94.81 83 GLY A C 1
ATOM 641 O O . GLY A 1 83 ? -0.586 -0.204 -6.436 1.00 94.81 83 GLY A O 1
ATOM 642 N N . TYR A 1 84 ? -1.172 1.728 -7.421 1.00 95.62 84 TYR A N 1
ATOM 643 C CA . TYR A 1 84 ? -0.087 1.744 -8.407 1.00 95.62 84 TYR A CA 1
ATOM 644 C C . TYR A 1 84 ? 1.306 1.541 -7.783 1.00 95.62 84 TYR A C 1
ATOM 646 O O . TYR A 1 84 ? 2.078 0.689 -8.219 1.00 95.62 84 TYR A O 1
ATOM 654 N N . GLN A 1 85 ? 1.608 2.274 -6.705 1.00 93.44 85 GLN A N 1
ATOM 655 C CA . GLN A 1 85 ? 2.879 2.132 -5.988 1.00 93.44 85 GLN A CA 1
ATOM 656 C C . GLN A 1 85 ? 3.041 0.744 -5.350 1.00 93.44 85 GLN A C 1
ATOM 658 O O . GLN A 1 85 ? 4.154 0.227 -5.286 1.00 93.44 85 GLN A O 1
ATOM 663 N N . THR A 1 86 ? 1.946 0.128 -4.895 1.00 95.12 86 THR A N 1
ATOM 664 C CA . THR A 1 86 ? 1.957 -1.230 -4.333 1.00 95.12 86 THR A CA 1
ATOM 665 C C . THR A 1 86 ? 2.321 -2.252 -5.401 1.00 95.12 86 THR A C 1
ATOM 667 O O . THR A 1 86 ? 3.190 -3.089 -5.160 1.00 95.12 86 THR A O 1
ATOM 670 N N . LEU A 1 87 ? 1.734 -2.143 -6.599 1.00 96.75 87 LEU A N 1
ATOM 671 C CA . LEU A 1 87 ? 2.094 -3.003 -7.726 1.00 96.75 87 LEU A CA 1
ATOM 672 C C . LEU A 1 87 ? 3.581 -2.870 -8.076 1.00 96.75 87 LEU A C 1
ATOM 674 O O . LEU A 1 87 ? 4.256 -3.886 -8.207 1.00 96.75 87 LEU A O 1
ATOM 678 N N . LEU A 1 88 ? 4.104 -1.645 -8.201 1.00 95.62 88 LEU A N 1
ATOM 679 C CA . LEU A 1 88 ? 5.519 -1.442 -8.532 1.00 95.62 88 LEU A CA 1
ATOM 680 C C . LEU A 1 88 ? 6.452 -2.086 -7.500 1.00 95.62 88 LEU A C 1
ATOM 682 O O . LEU A 1 88 ? 7.392 -2.786 -7.870 1.00 95.62 88 LEU A O 1
ATOM 686 N N . LYS A 1 89 ? 6.174 -1.898 -6.204 1.00 93.81 89 LYS A N 1
ATOM 687 C CA . LYS A 1 89 ? 6.958 -2.520 -5.124 1.00 93.81 89 LYS A CA 1
ATOM 688 C C . LYS A 1 89 ? 6.923 -4.046 -5.204 1.00 93.81 89 LYS A C 1
ATOM 690 O O . LYS A 1 89 ? 7.955 -4.688 -5.027 1.00 93.81 89 LYS A O 1
ATOM 695 N N . MET A 1 90 ? 5.752 -4.614 -5.489 1.00 95.12 90 MET A N 1
ATOM 696 C CA . MET A 1 90 ? 5.571 -6.057 -5.639 1.00 95.12 90 MET A CA 1
ATOM 697 C C . MET A 1 90 ? 6.376 -6.603 -6.825 1.00 95.12 90 MET A C 1
ATOM 699 O O . MET A 1 90 ? 7.122 -7.560 -6.650 1.00 95.12 90 MET A O 1
ATOM 703 N N . LEU A 1 91 ? 6.310 -5.952 -7.993 1.00 95.81 91 LEU A N 1
ATOM 704 C CA . LEU A 1 91 ? 7.065 -6.361 -9.184 1.00 95.81 91 LEU A CA 1
ATOM 705 C C . LEU A 1 91 ? 8.581 -6.335 -8.953 1.00 95.81 91 LEU A C 1
ATOM 707 O O . LEU A 1 91 ? 9.275 -7.266 -9.354 1.00 95.81 91 LEU A O 1
ATOM 711 N N . VAL A 1 92 ? 9.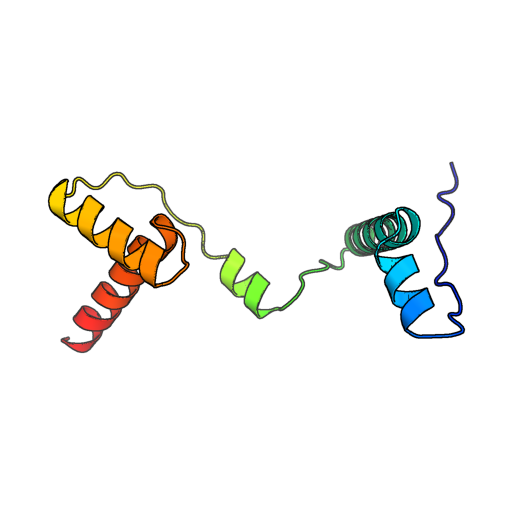097 -5.305 -8.271 1.00 94.94 92 VAL A N 1
ATOM 712 C CA . VAL A 1 92 ? 10.522 -5.236 -7.901 1.00 94.94 92 VAL A CA 1
ATOM 713 C C . VAL A 1 92 ? 10.891 -6.385 -6.963 1.00 94.94 92 VAL A C 1
ATOM 715 O O . VAL A 1 92 ? 11.897 -7.055 -7.182 1.00 94.94 92 VAL A O 1
ATOM 718 N N . HIS A 1 93 ? 10.071 -6.653 -5.944 1.00 94.25 93 HIS A N 1
ATOM 719 C CA . HIS A 1 93 ? 10.327 -7.739 -4.998 1.00 94.25 93 HIS A CA 1
ATOM 720 C C . HIS A 1 93 ? 10.344 -9.115 -5.682 1.00 94.25 93 HIS A C 1
ATOM 722 O O . HIS A 1 93 ? 11.267 -9.901 -5.473 1.00 94.25 93 HIS A O 1
ATOM 728 N N . GLU A 1 94 ? 9.363 -9.386 -6.545 1.00 95.56 94 GLU A N 1
ATOM 729 C CA . GLU A 1 94 ? 9.293 -10.620 -7.331 1.00 95.56 94 GLU A CA 1
ATOM 730 C C . GLU A 1 94 ? 10.457 -10.748 -8.319 1.00 95.56 94 GLU A C 1
ATOM 732 O O . GLU A 1 94 ? 10.993 -11.843 -8.497 1.00 95.56 94 GLU A O 1
ATOM 737 N N . GLY A 1 95 ? 10.859 -9.645 -8.959 1.00 96.06 95 GLY A N 1
ATOM 738 C CA . GLY A 1 95 ? 12.024 -9.592 -9.840 1.00 96.06 95 GLY A CA 1
ATOM 739 C C . GLY A 1 95 ? 13.300 -10.006 -9.110 1.00 96.06 95 GLY A C 1
ATOM 740 O O . GLY A 1 95 ? 13.981 -10.930 -9.546 1.00 96.06 95 GLY A O 1
ATOM 741 N N . LEU A 1 96 ? 13.563 -9.409 -7.945 1.00 96.06 96 LEU A N 1
ATOM 742 C CA . LEU A 1 96 ? 14.718 -9.755 -7.109 1.00 96.06 96 LEU A CA 1
ATOM 743 C C . LEU A 1 96 ? 14.688 -11.221 -6.654 1.00 96.06 96 LEU A C 1
ATOM 745 O O . LEU A 1 96 ? 15.699 -11.912 -6.746 1.00 96.06 96 LEU A O 1
ATOM 749 N N . ALA A 1 97 ? 13.531 -11.724 -6.213 1.00 95.44 97 ALA A N 1
ATOM 750 C CA . ALA A 1 97 ? 13.379 -13.121 -5.801 1.00 95.44 97 ALA A CA 1
ATOM 751 C C . ALA A 1 97 ? 13.558 -14.114 -6.964 1.00 95.44 97 ALA A C 1
ATOM 753 O O . ALA A 1 97 ? 13.949 -15.264 -6.759 1.00 95.44 97 ALA A O 1
ATOM 754 N N . ARG A 1 98 ? 13.243 -13.704 -8.196 1.00 97.44 98 ARG A N 1
ATOM 755 C CA . ARG A 1 98 ? 13.477 -14.505 -9.403 1.00 97.44 98 ARG A CA 1
ATOM 756 C C . ARG A 1 98 ? 14.961 -14.563 -9.745 1.00 97.44 98 ARG A C 1
ATOM 758 O O . ARG A 1 98 ? 15.456 -15.657 -9.978 1.00 97.44 98 ARG A O 1
ATOM 765 N N . GLU A 1 99 ? 15.655 -13.428 -9.729 1.00 96.75 99 GLU A N 1
ATOM 766 C CA . GLU A 1 99 ? 17.097 -13.381 -10.006 1.00 96.75 99 GLU A CA 1
ATOM 767 C C . GLU A 1 99 ? 17.919 -14.094 -8.926 1.00 96.75 99 GLU A C 1
ATOM 769 O O . GLU A 1 99 ? 18.871 -14.796 -9.245 1.00 96.75 99 GLU A O 1
ATOM 774 N N . ALA A 1 100 ? 17.513 -14.004 -7.656 1.00 94.81 100 ALA A N 1
ATOM 775 C CA . ALA A 1 100 ? 18.171 -14.725 -6.566 1.00 94.81 100 ALA A CA 1
ATOM 776 C C . ALA A 1 100 ? 18.095 -16.254 -6.717 1.00 94.81 100 ALA A C 1
ATOM 778 O O . ALA A 1 100 ? 19.007 -16.939 -6.281 1.00 94.81 100 ALA A O 1
ATOM 779 N N . ARG A 1 101 ? 17.031 -16.783 -7.340 1.00 94.12 101 ARG A N 1
ATOM 780 C CA . ARG A 1 101 ? 16.859 -18.227 -7.600 1.00 94.12 101 ARG A CA 1
ATOM 781 C C . ARG A 1 101 ? 17.614 -18.735 -8.826 1.00 94.12 101 ARG A C 1
ATOM 783 O O . ARG A 1 101 ? 17.668 -19.940 -9.034 1.00 94.12 101 ARG A O 1
ATOM 790 N N . ARG A 1 102 ? 18.096 -17.835 -9.686 1.00 91.25 102 ARG A N 1
ATOM 791 C CA . ARG A 1 102 ? 18.882 -18.189 -10.879 1.00 91.25 102 ARG A CA 1
ATOM 792 C C . ARG A 1 102 ? 20.380 -18.292 -10.591 1.00 91.25 102 ARG A C 1
ATOM 794 O O . ARG A 1 102 ? 21.123 -18.693 -11.480 1.00 91.25 102 ARG A O 1
ATOM 801 N N . ARG A 1 103 ? 20.800 -17.875 -9.399 1.00 64.25 103 ARG A N 1
ATOM 802 C CA . ARG A 1 103 ? 22.147 -18.061 -8.861 1.00 64.25 103 ARG A CA 1
ATOM 803 C C . ARG A 1 103 ? 22.178 -19.327 -8.025 1.00 64.25 103 ARG A C 1
ATOM 805 O O . ARG A 1 103 ? 23.244 -19.968 -8.034 1.00 64.25 103 ARG A O 1
#

Radius of gyration: 22.51 Å; chains: 1; bounding box: 51×35×59 Å